Protein AF-X8CTC4-F1 (afdb_monomer_lite)

InterPro domains:
  IPR036615 Mur ligase, C-terminal domain superfamily [G3DSA:3.90.190.20] (2-68)
  IPR036615 Mur ligase, C-terminal domain superfamily [SSF53244] (19-61)

Organism: NCBI:txid1299331

Structure (mmCIF, N/CA/C/O backbone):
data_AF-X8CTC4-F1
#
_entry.id   AF-X8CTC4-F1
#
loop_
_atom_site.group_PDB
_atom_site.id
_atom_site.type_symbol
_atom_site.label_atom_id
_atom_site.label_alt_id
_atom_site.label_comp_id
_atom_site.label_asym_id
_atom_site.label_entity_id
_atom_site.label_seq_id
_atom_site.pdbx_PDB_ins_code
_atom_site.Cartn_x
_atom_site.Cartn_y
_atom_site.Cartn_z
_atom_site.occupancy
_atom_site.B_iso_or_equiv
_atom_site.auth_seq_id
_atom_site.auth_comp_id
_atom_site.auth_asym_id
_atom_site.auth_atom_id
_atom_site.pdbx_PDB_model_num
ATOM 1 N N . MET A 1 1 ? 11.201 -6.206 -15.121 1.00 62.97 1 MET A N 1
ATOM 2 C CA . MET A 1 1 ? 10.867 -6.501 -13.710 1.00 62.97 1 MET A CA 1
ATOM 3 C C . MET A 1 1 ? 11.754 -5.613 -12.840 1.00 62.97 1 MET A C 1
ATOM 5 O O . MET A 1 1 ? 12.943 -5.555 -13.123 1.00 62.97 1 MET A O 1
ATOM 9 N N . SER A 1 2 ? 11.197 -4.818 -11.919 1.00 83.81 2 SER A N 1
ATOM 10 C CA . SER A 1 2 ? 11.966 -3.778 -11.205 1.00 83.81 2 SER A CA 1
ATOM 11 C C . SER A 1 2 ? 12.803 -4.353 -10.054 1.00 83.81 2 SER A C 1
ATOM 13 O O . SER A 1 2 ? 12.465 -5.401 -9.505 1.00 83.81 2 SER A O 1
ATOM 15 N N . ALA A 1 3 ? 13.866 -3.643 -9.652 1.00 86.56 3 ALA A N 1
ATOM 16 C CA . ALA A 1 3 ? 14.692 -4.023 -8.501 1.00 86.56 3 ALA A CA 1
ATOM 17 C C . ALA A 1 3 ? 13.876 -4.120 -7.197 1.00 86.56 3 ALA A C 1
ATOM 19 O O . ALA A 1 3 ? 14.095 -5.028 -6.403 1.00 86.56 3 ALA A O 1
ATOM 20 N N . MET A 1 4 ? 12.886 -3.235 -7.013 1.00 85.25 4 MET A N 1
ATOM 21 C CA . MET A 1 4 ? 11.973 -3.293 -5.864 1.00 85.25 4 MET A CA 1
ATOM 22 C C . MET A 1 4 ? 11.138 -4.573 -5.854 1.00 85.25 4 MET A C 1
ATOM 24 O O . MET A 1 4 ? 11.027 -5.209 -4.812 1.00 85.25 4 MET A O 1
ATOM 28 N N . HIS A 1 5 ? 10.579 -4.977 -7.000 1.00 87.00 5 HIS A N 1
ATOM 29 C CA . HIS A 1 5 ? 9.809 -6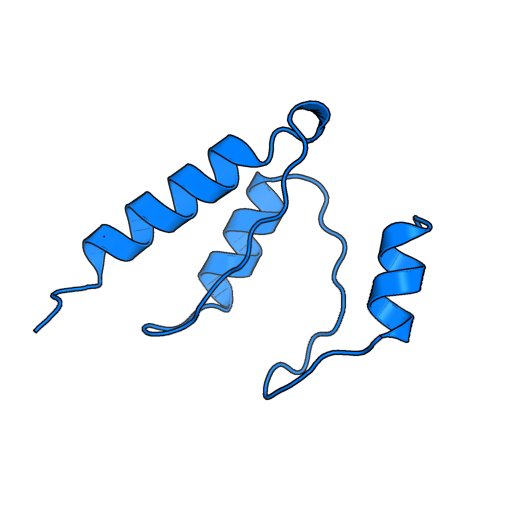.217 -7.062 1.00 87.00 5 HIS A CA 1
ATOM 30 C C . HIS A 1 5 ? 10.688 -7.436 -6.780 1.00 87.00 5 HIS A C 1
ATOM 32 O O . HIS A 1 5 ? 10.287 -8.313 -6.028 1.00 87.00 5 HIS A O 1
ATOM 38 N N . HIS A 1 6 ? 11.900 -7.468 -7.340 1.00 88.50 6 HIS A N 1
ATOM 39 C CA . HIS A 1 6 ? 12.831 -8.566 -7.100 1.00 88.50 6 HIS A CA 1
ATOM 40 C C . HIS A 1 6 ? 13.205 -8.683 -5.616 1.00 88.50 6 HIS A C 1
ATOM 42 O O . HIS A 1 6 ? 13.161 -9.777 -5.066 1.00 88.50 6 HIS A O 1
ATOM 48 N N . GLY A 1 7 ? 13.498 -7.559 -4.951 1.00 88.50 7 GLY A N 1
ATOM 49 C CA . GLY A 1 7 ? 13.732 -7.540 -3.505 1.00 88.50 7 GLY A CA 1
ATOM 50 C C . GLY A 1 7 ? 12.519 -8.042 -2.717 1.00 88.50 7 GLY A C 1
ATOM 51 O O . GLY A 1 7 ? 12.659 -8.936 -1.894 1.00 88.50 7 GLY A O 1
ATOM 52 N N . ALA A 1 8 ? 11.318 -7.550 -3.032 1.00 86.06 8 ALA A N 1
ATOM 53 C CA . ALA A 1 8 ? 10.087 -7.971 -2.359 1.00 86.06 8 ALA A CA 1
ATOM 54 C C . ALA A 1 8 ? 9.785 -9.473 -2.522 1.00 86.06 8 ALA A C 1
ATOM 56 O O . ALA A 1 8 ? 9.292 -10.099 -1.590 1.00 86.06 8 ALA A O 1
ATOM 57 N N . VAL A 1 9 ? 10.092 -10.065 -3.683 1.00 87.44 9 VAL A N 1
ATOM 58 C CA . VAL A 1 9 ? 9.964 -11.519 -3.893 1.00 87.44 9 VAL A CA 1
ATOM 59 C C . VAL A 1 9 ? 10.943 -12.295 -3.011 1.00 87.44 9 VAL A C 1
ATOM 61 O O . VAL A 1 9 ? 10.562 -13.323 -2.458 1.00 87.44 9 VAL A O 1
ATOM 64 N N . MET A 1 10 ? 12.184 -11.818 -2.865 1.00 87.81 10 MET A N 1
ATOM 65 C CA . MET A 1 10 ? 13.208 -12.504 -2.068 1.00 87.81 10 MET A CA 1
ATOM 66 C C . MET A 1 10 ? 12.911 -12.504 -0.565 1.00 87.81 10 MET A C 1
ATOM 68 O O . MET A 1 10 ? 13.264 -13.470 0.104 1.00 87.81 10 MET A O 1
ATOM 72 N N . GLU A 1 11 ? 12.243 -11.472 -0.046 1.00 85.62 11 GLU A N 1
ATOM 73 C CA . GLU A 1 11 ? 11.823 -11.425 1.364 1.00 85.62 11 GLU A CA 1
ATOM 74 C C . GLU A 1 11 ? 10.667 -12.396 1.684 1.00 85.62 11 GLU A C 1
ATOM 76 O O . GLU A 1 11 ? 10.457 -12.752 2.844 1.00 85.62 11 GLU A O 1
ATOM 81 N N . GLY A 1 12 ? 9.931 -12.852 0.660 1.00 75.88 12 GLY A N 1
ATOM 82 C CA . GLY A 1 12 ? 8.775 -13.739 0.804 1.00 75.88 12 GLY A CA 1
ATOM 83 C C . GLY A 1 12 ? 7.534 -13.055 1.400 1.00 75.88 12 GLY A C 1
ATOM 84 O O . GLY A 1 12 ? 7.584 -11.926 1.888 1.00 75.88 12 GLY A O 1
ATOM 85 N N . SER A 1 13 ? 6.378 -13.728 1.343 1.00 74.44 13 SER A N 1
ATOM 86 C CA . SER A 1 13 ? 5.179 -13.304 2.081 1.00 74.44 13 SER A CA 1
ATOM 87 C C . SER A 1 13 ? 5.176 -13.890 3.490 1.00 74.44 13 SER A C 1
ATOM 89 O O . SER A 1 13 ? 5.563 -15.034 3.717 1.00 74.44 13 SER A O 1
ATOM 91 N N . TRP A 1 14 ? 4.705 -13.093 4.446 1.00 63.88 14 TRP A N 1
ATOM 92 C CA . TRP A 1 14 ? 4.491 -13.518 5.823 1.00 63.88 14 TRP A CA 1
ATOM 93 C C . TRP A 1 14 ? 2.978 -13.709 6.020 1.00 63.88 14 TRP A C 1
ATOM 95 O O . TRP A 1 14 ? 2.233 -12.735 5.974 1.00 63.88 14 TRP A O 1
ATOM 105 N N . GLY A 1 15 ? 2.511 -14.947 6.231 1.00 61.44 15 GLY A N 1
ATOM 106 C CA . GLY A 1 15 ? 1.107 -15.247 6.568 1.00 61.44 15 GLY A CA 1
ATOM 107 C C . GLY A 1 15 ? 0.229 -15.829 5.444 1.00 61.44 15 GLY A C 1
ATOM 108 O O . GLY A 1 15 ? 0.709 -16.163 4.369 1.00 61.44 15 GLY A O 1
ATOM 109 N N . SER A 1 16 ? -1.070 -15.972 5.751 1.00 52.97 16 SER A N 1
ATOM 110 C CA . SER A 1 16 ? -2.132 -16.760 5.075 1.00 52.97 16 SER A CA 1
ATOM 111 C C . SER A 1 16 ? -2.437 -16.448 3.597 1.00 52.97 16 SER A C 1
ATOM 113 O O . SER A 1 16 ? -3.342 -17.065 3.035 1.00 52.97 16 SER A O 1
ATOM 115 N N . ALA A 1 17 ? -1.760 -15.494 2.962 1.00 58.81 17 ALA A N 1
ATOM 116 C CA . ALA A 1 17 ? -2.025 -15.169 1.565 1.00 58.81 17 ALA A CA 1
ATOM 117 C C . ALA A 1 17 ? -1.138 -16.013 0.640 1.00 58.81 17 ALA A C 1
ATOM 119 O O . ALA A 1 17 ? 0.089 -15.912 0.682 1.00 58.81 17 ALA A O 1
ATOM 120 N N . ASP A 1 18 ? -1.765 -16.776 -0.260 1.00 64.62 18 ASP A N 1
ATOM 121 C CA . ASP A 1 18 ? -1.098 -17.577 -1.304 1.00 64.62 18 ASP A CA 1
ATOM 122 C C . ASP A 1 18 ? -0.272 -16.727 -2.296 1.00 64.62 18 ASP A C 1
ATOM 124 O O . ASP A 1 18 ? 0.477 -17.249 -3.124 1.00 64.62 18 ASP A O 1
ATOM 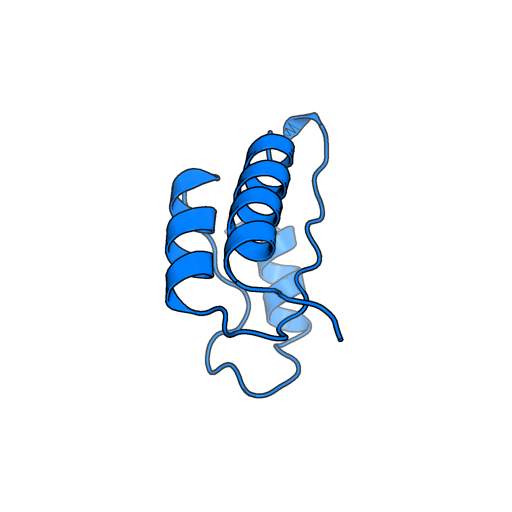128 N N . LYS A 1 19 ? -0.416 -15.396 -2.242 1.00 67.94 19 LYS A N 1
ATOM 129 C CA . LYS A 1 19 ? 0.199 -14.435 -3.160 1.00 67.94 19 LYS A CA 1
ATOM 130 C C . LYS A 1 19 ? 1.330 -13.676 -2.458 1.00 67.94 19 LYS A C 1
ATOM 132 O O . LYS A 1 19 ? 1.110 -12.982 -1.471 1.00 67.94 19 LYS A O 1
ATOM 137 N N . GLY A 1 20 ? 2.541 -13.804 -3.006 1.00 81.75 20 GLY A N 1
ATOM 138 C CA . GLY A 1 20 ? 3.718 -13.004 -2.647 1.00 81.75 20 GLY A CA 1
ATOM 139 C C . GLY A 1 20 ? 3.670 -11.587 -3.230 1.00 81.75 20 GLY A C 1
ATOM 140 O O . GLY A 1 20 ? 2.609 -10.984 -3.366 1.00 81.75 20 GLY A O 1
ATOM 141 N N . ALA A 1 21 ? 4.819 -11.035 -3.622 1.00 87.56 21 ALA A N 1
ATOM 142 C CA . ALA A 1 21 ? 4.853 -9.732 -4.284 1.00 87.56 21 ALA A CA 1
ATOM 143 C C . ALA A 1 21 ? 4.126 -9.770 -5.645 1.00 87.56 21 ALA A C 1
ATOM 145 O O . ALA A 1 21 ? 4.423 -10.609 -6.495 1.00 87.56 21 ALA A O 1
ATOM 146 N N . VAL A 1 22 ? 3.221 -8.817 -5.886 1.00 89.12 22 VAL A N 1
ATOM 147 C CA . VAL A 1 22 ? 2.462 -8.684 -7.142 1.00 89.12 22 VAL A CA 1
ATOM 148 C C . VAL A 1 22 ? 2.772 -7.331 -7.783 1.00 89.12 22 VAL A C 1
ATOM 150 O O . VAL A 1 22 ? 2.716 -6.301 -7.117 1.00 89.12 22 VAL A O 1
ATOM 153 N N . ASN A 1 23 ? 3.104 -7.319 -9.080 1.00 90.25 23 ASN A N 1
ATOM 154 C CA . ASN A 1 23 ? 3.139 -6.075 -9.856 1.00 90.25 23 ASN A CA 1
ATOM 155 C C . ASN A 1 23 ? 1.757 -5.801 -10.442 1.00 90.25 23 ASN A C 1
ATOM 157 O O . ASN A 1 23 ? 1.134 -6.698 -11.009 1.00 90.25 23 ASN A O 1
ATOM 161 N N . VAL A 1 24 ? 1.334 -4.546 -10.381 1.00 90.12 24 VAL A N 1
ATOM 162 C CA . VAL A 1 24 ? 0.106 -4.046 -11.003 1.00 90.12 24 VAL A CA 1
ATOM 163 C C . VAL A 1 24 ? 0.443 -2.868 -11.911 1.00 90.12 24 VAL A C 1
ATOM 165 O O . VAL A 1 24 ? 1.504 -2.259 -11.768 1.00 90.12 24 VAL A O 1
ATOM 168 N N . ALA A 1 25 ? -0.432 -2.587 -12.876 1.00 90.56 25 ALA A N 1
ATOM 169 C CA . ALA A 1 25 ? -0.182 -1.563 -13.888 1.00 90.56 25 ALA A CA 1
ATOM 170 C C . ALA A 1 25 ? -0.176 -0.141 -13.299 1.00 90.56 25 ALA A C 1
ATOM 172 O O . ALA A 1 25 ? 0.670 0.670 -13.669 1.00 90.56 25 ALA A O 1
ATOM 173 N N . ASP A 1 26 ? -1.098 0.143 -12.376 1.00 88.69 26 ASP A N 1
ATOM 174 C CA . ASP A 1 26 ? -1.312 1.459 -11.775 1.00 88.69 26 ASP A CA 1
ATOM 175 C C . ASP A 1 26 ? -2.060 1.362 -10.426 1.00 88.69 26 ASP A C 1
ATOM 177 O O . ASP A 1 26 ? -2.289 0.272 -9.888 1.00 88.69 26 ASP A O 1
ATOM 181 N N . GLY A 1 27 ? -2.417 2.520 -9.859 1.00 88.62 27 GLY A N 1
ATOM 182 C CA . GLY A 1 27 ? -3.146 2.619 -8.593 1.00 88.62 27 GLY A CA 1
ATOM 183 C C . GLY A 1 27 ? -4.577 2.074 -8.648 1.00 88.62 27 GLY A C 1
ATOM 184 O O . GLY A 1 27 ? -5.039 1.521 -7.654 1.00 88.62 27 GLY A O 1
ATOM 185 N N . GLU A 1 28 ? -5.260 2.153 -9.790 1.00 91.12 28 GLU A N 1
ATOM 186 C CA . GLU A 1 28 ? -6.616 1.607 -9.941 1.00 91.12 28 GLU A CA 1
ATOM 187 C C . GLU A 1 28 ? -6.586 0.076 -9.953 1.00 91.12 28 GLU A C 1
ATOM 189 O O . GLU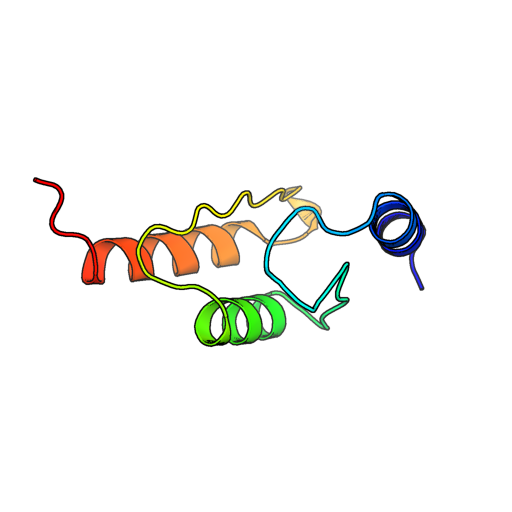 A 1 28 ? -7.363 -0.578 -9.252 1.00 91.12 28 GLU A O 1
ATOM 194 N N . ALA A 1 29 ? -5.623 -0.513 -10.667 1.00 93.38 29 ALA A N 1
ATOM 195 C CA . ALA A 1 29 ? -5.381 -1.951 -10.634 1.00 93.38 29 ALA A CA 1
ATOM 196 C C . ALA A 1 29 ? -4.997 -2.432 -9.221 1.00 93.38 29 ALA A C 1
ATOM 198 O O . ALA A 1 29 ? -5.447 -3.497 -8.791 1.00 93.38 29 ALA A O 1
ATOM 199 N N . ALA A 1 30 ? -4.215 -1.640 -8.477 1.00 91.62 30 ALA A N 1
ATOM 200 C CA . ALA A 1 30 ? -3.910 -1.918 -7.072 1.00 91.62 30 ALA A CA 1
ATOM 201 C C . ALA A 1 30 ? -5.176 -1.908 -6.200 1.00 91.62 30 ALA A C 1
ATOM 203 O O . ALA A 1 30 ? -5.386 -2.826 -5.406 1.00 91.62 30 ALA A O 1
ATOM 204 N N . LEU A 1 31 ? -6.034 -0.896 -6.360 1.00 91.88 31 LEU A N 1
ATOM 205 C CA . LEU A 1 31 ? -7.276 -0.766 -5.599 1.00 91.88 31 LEU A CA 1
ATOM 206 C C . LEU A 1 31 ? -8.234 -1.927 -5.874 1.00 91.88 31 LEU A C 1
ATOM 208 O O . LEU A 1 31 ? -8.814 -2.475 -4.937 1.00 91.88 31 LEU A O 1
ATOM 212 N N . ALA A 1 32 ? -8.387 -2.318 -7.141 1.00 93.81 32 ALA A N 1
ATOM 213 C CA . ALA A 1 32 ? -9.235 -3.437 -7.535 1.00 93.81 32 ALA A CA 1
ATOM 214 C C . ALA A 1 32 ? -8.759 -4.759 -6.915 1.00 93.81 32 ALA A C 1
ATOM 216 O O . ALA A 1 32 ? -9.574 -5.504 -6.371 1.00 93.81 32 ALA A O 1
ATOM 217 N N . LEU A 1 33 ? -7.446 -5.015 -6.939 1.00 92.75 33 LEU A N 1
ATOM 218 C CA . LEU A 1 33 ? -6.853 -6.183 -6.289 1.00 92.75 33 LEU A CA 1
ATOM 219 C C . LEU A 1 33 ? -7.118 -6.169 -4.779 1.00 92.75 33 LEU A C 1
ATOM 221 O O . LEU A 1 33 ? -7.633 -7.141 -4.239 1.00 92.75 33 LEU A O 1
ATOM 225 N N . LEU A 1 34 ? -6.818 -5.060 -4.099 1.00 91.94 34 LEU A N 1
ATOM 226 C CA . LEU A 1 34 ? -6.990 -4.955 -2.648 1.00 91.94 34 LEU A CA 1
ATOM 227 C C . LEU A 1 34 ? -8.453 -5.127 -2.224 1.00 91.94 34 LEU A C 1
ATOM 229 O O . LEU A 1 34 ? -8.722 -5.801 -1.237 1.00 91.94 34 LEU A O 1
ATOM 233 N N . ARG A 1 35 ? -9.414 -4.594 -2.985 1.00 91.38 35 ARG A N 1
ATOM 234 C CA . ARG A 1 35 ? -10.849 -4.792 -2.712 1.00 91.38 35 ARG A CA 1
ATOM 235 C C . ARG A 1 35 ? -11.302 -6.246 -2.834 1.00 91.38 35 ARG A C 1
ATOM 237 O O . ARG A 1 35 ? -12.260 -6.622 -2.171 1.00 91.38 35 ARG A O 1
ATOM 244 N N . ALA A 1 36 ? -10.664 -7.028 -3.700 1.00 92.12 36 ALA A N 1
ATOM 245 C CA . ALA A 1 36 ? -10.999 -8.437 -3.875 1.00 92.12 36 ALA A CA 1
ATOM 246 C C . ALA A 1 36 ? -10.427 -9.321 -2.756 1.00 92.12 36 ALA A C 1
ATOM 248 O O . ALA A 1 36 ? -10.992 -10.371 -2.466 1.00 92.12 36 ALA A O 1
ATOM 249 N N . GLU A 1 37 ? -9.313 -8.909 -2.148 1.00 90.12 37 GLU A N 1
ATOM 250 C CA . GLU A 1 37 ? -8.552 -9.743 -1.212 1.00 90.12 37 GLU A CA 1
ATOM 251 C C . GLU A 1 37 ? -8.800 -9.374 0.259 1.00 90.12 37 GLU A C 1
ATOM 253 O O . GLU A 1 37 ? -8.878 -10.265 1.103 1.00 90.12 37 GLU A O 1
ATOM 258 N N . LEU A 1 38 ? -8.942 -8.082 0.577 1.00 89.38 38 LEU A N 1
ATOM 259 C CA . LEU A 1 38 ? -9.034 -7.616 1.963 1.00 89.38 38 LEU A CA 1
ATOM 260 C C . LEU A 1 38 ? -10.339 -8.035 2.641 1.00 89.38 38 LEU A C 1
ATOM 262 O O . LEU A 1 38 ? -11.429 -7.919 2.076 1.00 89.38 38 LEU A O 1
ATOM 266 N N . GLN A 1 39 ? -10.219 -8.435 3.900 1.00 88.06 39 GLN A N 1
ATOM 267 C CA . GLN A 1 39 ? -11.318 -8.760 4.797 1.00 88.06 39 GLN A CA 1
ATOM 268 C C . GLN A 1 39 ? -11.428 -7.744 5.945 1.00 88.06 39 GLN A C 1
ATOM 270 O O . GLN A 1 39 ? -10.473 -7.025 6.260 1.00 88.06 39 GLN A O 1
ATOM 275 N N . PRO A 1 40 ? -12.596 -7.658 6.609 1.00 87.81 40 PRO A N 1
ATOM 276 C CA . PRO A 1 40 ? -12.740 -6.838 7.805 1.00 87.81 40 PRO A CA 1
ATOM 277 C C . PRO A 1 40 ? -11.710 -7.211 8.881 1.00 87.81 40 PRO A C 1
ATOM 279 O O . PRO A 1 40 ? -11.607 -8.369 9.276 1.00 87.81 40 PRO A O 1
ATOM 282 N N . GLY A 1 41 ? -10.985 -6.211 9.387 1.00 86.94 41 GLY A N 1
ATOM 283 C CA . GLY A 1 41 ? -9.934 -6.390 10.395 1.00 86.94 41 GLY A CA 1
ATOM 284 C C . GLY A 1 41 ? -8.513 -6.458 9.832 1.00 86.94 41 GLY A C 1
ATOM 285 O O . GLY A 1 41 ? -7.566 -6.336 10.610 1.00 86.94 41 GLY A O 1
ATOM 286 N N . ASP A 1 42 ? -8.350 -6.572 8.512 1.00 89.31 42 ASP A N 1
ATOM 287 C CA . ASP A 1 42 ? -7.034 -6.516 7.877 1.00 89.31 42 ASP A CA 1
ATOM 288 C C . ASP A 1 42 ? -6.379 -5.138 8.038 1.00 89.31 42 ASP A C 1
ATOM 290 O O . ASP A 1 42 ? -7.031 -4.089 8.034 1.00 89.31 42 ASP A O 1
ATOM 294 N N . VAL A 1 43 ? -5.048 -5.141 8.141 1.00 88.06 43 VAL A N 1
ATOM 295 C CA . VAL A 1 43 ? -4.232 -3.928 8.247 1.00 88.06 43 VAL A CA 1
ATOM 296 C C . VAL A 1 43 ? -3.380 -3.782 6.995 1.00 88.06 43 VAL A C 1
ATOM 298 O O . VAL A 1 43 ? -2.569 -4.648 6.676 1.00 88.06 43 VAL A O 1
ATOM 301 N N . VAL A 1 44 ? -3.529 -2.648 6.308 1.00 89.00 44 VAL A N 1
ATOM 302 C CA . VAL A 1 44 ? -2.778 -2.330 5.087 1.00 89.00 44 VAL A CA 1
ATOM 303 C C . VAL A 1 44 ? -1.771 -1.222 5.364 1.00 89.00 44 VAL A C 1
ATOM 305 O O . VAL A 1 44 ? -2.142 -0.113 5.747 1.00 89.00 44 VAL A O 1
ATOM 308 N N . LEU A 1 45 ? -0.490 -1.496 5.107 1.00 88.81 45 LEU A N 1
ATOM 309 C CA . LEU A 1 45 ? 0.558 -0.478 5.091 1.00 88.81 45 LEU A CA 1
ATOM 310 C C . LEU A 1 45 ? 0.773 0.017 3.657 1.00 88.81 45 LEU A C 1
ATOM 312 O O . LEU A 1 45 ? 1.352 -0.685 2.830 1.00 88.81 45 LEU A O 1
ATOM 316 N N . VAL A 1 46 ? 0.357 1.250 3.367 1.00 87.81 46 VAL A N 1
ATOM 317 C CA . VAL A 1 46 ? 0.646 1.898 2.081 1.00 87.81 46 VAL A CA 1
ATOM 318 C C . VAL A 1 46 ? 1.921 2.721 2.207 1.00 87.81 46 VAL A C 1
ATOM 320 O O . VAL A 1 46 ? 1.977 3.697 2.953 1.00 87.81 46 VAL A O 1
ATOM 323 N N . LYS A 1 47 ? 2.951 2.359 1.439 1.00 83.00 47 LYS A N 1
ATOM 324 C CA . LYS A 1 47 ? 4.144 3.193 1.273 1.00 83.00 47 LYS A CA 1
ATOM 325 C C . LYS A 1 47 ? 4.081 3.911 -0.070 1.00 83.00 47 LYS A C 1
ATOM 327 O O . LYS A 1 47 ? 4.321 3.313 -1.113 1.00 83.00 47 LYS A O 1
ATOM 332 N N . ALA A 1 48 ? 3.816 5.210 -0.023 1.00 70.19 48 ALA A N 1
ATOM 333 C CA . ALA A 1 48 ? 3.845 6.094 -1.178 1.00 70.19 48 ALA A CA 1
ATOM 334 C C . ALA A 1 48 ? 5.032 7.057 -1.069 1.00 70.19 48 ALA A C 1
ATOM 336 O O . ALA A 1 48 ? 5.282 7.629 -0.009 1.00 70.19 48 ALA A O 1
ATOM 337 N N . SER A 1 49 ? 5.751 7.274 -2.165 1.00 67.31 49 SER A N 1
ATOM 338 C CA . SER A 1 49 ? 6.463 8.537 -2.365 1.00 67.31 49 SER A CA 1
ATOM 339 C C . SER A 1 49 ? 5.560 9.461 -3.184 1.00 67.31 49 SER A C 1
ATOM 341 O O . SER A 1 49 ? 4.772 8.981 -4.000 1.00 67.31 49 SER A O 1
ATOM 343 N N . ASN A 1 50 ? 5.666 10.781 -2.995 1.00 66.69 50 AS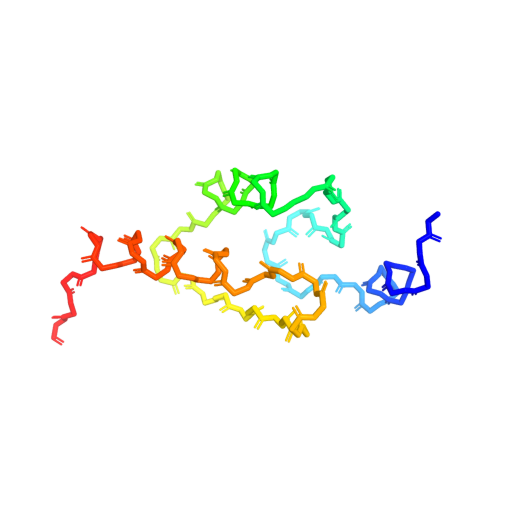N A N 1
ATOM 344 C CA . ASN A 1 50 ? 4.815 11.753 -3.702 1.00 66.69 50 ASN A CA 1
ATOM 345 C C . ASN A 1 50 ? 4.843 11.577 -5.232 1.00 66.69 50 ASN A C 1
ATOM 347 O O . ASN A 1 50 ? 3.832 11.785 -5.892 1.00 66.69 50 ASN A O 1
ATOM 351 N N . ALA A 1 51 ? 5.973 11.136 -5.792 1.00 70.44 51 ALA A N 1
ATOM 352 C CA . ALA A 1 51 ? 6.124 10.894 -7.225 1.00 70.44 51 ALA A CA 1
ATOM 353 C C . ALA A 1 51 ? 5.324 9.683 -7.747 1.00 70.44 51 ALA A C 1
ATOM 355 O O . ALA A 1 51 ? 5.047 9.615 -8.939 1.00 70.44 51 ALA A O 1
ATOM 356 N N . ALA A 1 52 ? 4.956 8.730 -6.884 1.00 72.19 52 ALA A N 1
ATOM 357 C CA . ALA A 1 52 ? 4.251 7.510 -7.279 1.00 72.19 52 ALA A CA 1
ATOM 358 C C . ALA A 1 52 ? 2.717 7.653 -7.281 1.00 72.19 52 ALA A C 1
ATOM 360 O O . ALA A 1 52 ? 2.027 6.720 -7.678 1.00 72.19 52 ALA A O 1
ATOM 361 N N . GLY A 1 53 ? 2.164 8.779 -6.809 1.00 74.50 53 GLY A N 1
ATOM 362 C CA . GLY A 1 53 ? 0.720 9.052 -6.879 1.00 74.50 53 GLY A CA 1
ATOM 363 C C . GLY A 1 53 ? -0.175 8.160 -6.005 1.00 74.50 53 GLY A C 1
ATOM 364 O O . GLY A 1 53 ? -1.395 8.236 -6.100 1.00 74.50 53 GLY A O 1
ATOM 365 N N . LEU A 1 54 ? 0.397 7.343 -5.115 1.00 81.94 54 LEU A N 1
ATOM 366 C CA . LEU A 1 54 ? -0.344 6.377 -4.288 1.00 81.94 54 LEU A CA 1
ATOM 367 C C . LEU A 1 54 ? -1.117 7.002 -3.106 1.00 81.94 54 LEU A C 1
ATOM 369 O O . LEU A 1 54 ? -1.773 6.278 -2.363 1.00 81.94 54 LEU A O 1
ATOM 373 N N . GLY A 1 55 ? -1.079 8.328 -2.929 1.00 86.00 55 GLY A N 1
ATOM 374 C CA . GLY A 1 55 ? -1.894 9.019 -1.919 1.00 86.00 55 GLY A CA 1
ATOM 375 C C . GLY A 1 55 ? -3.395 8.822 -2.153 1.00 86.00 55 GLY A C 1
ATOM 376 O O . GLY A 1 55 ? -4.111 8.422 -1.242 1.00 86.00 55 GLY A O 1
ATOM 377 N N . ALA A 1 56 ? -3.842 8.960 -3.405 1.00 87.38 56 ALA A N 1
ATOM 378 C CA . ALA A 1 56 ? -5.241 8.740 -3.774 1.00 87.38 56 ALA A CA 1
ATOM 379 C C . ALA A 1 56 ? -5.704 7.293 -3.513 1.00 87.38 56 ALA A C 1
ATOM 381 O O . ALA A 1 56 ? -6.846 7.067 -3.120 1.00 87.38 56 ALA A O 1
ATOM 382 N N . LEU A 1 57 ? -4.807 6.310 -3.677 1.00 88.38 57 LEU A N 1
ATOM 383 C CA . L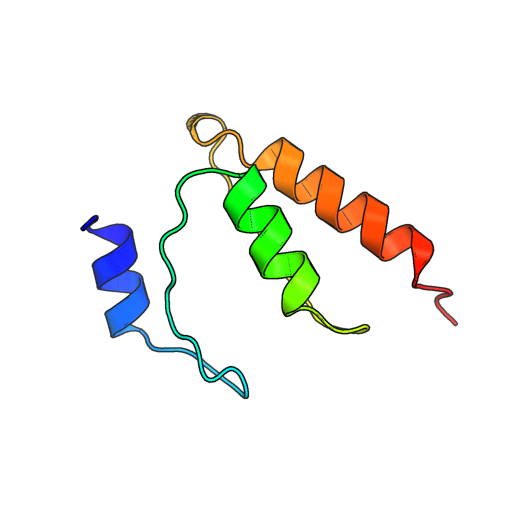EU A 1 57 ? -5.090 4.915 -3.331 1.00 88.38 57 LEU A CA 1
ATOM 384 C C . LEU A 1 57 ? -5.342 4.762 -1.826 1.00 88.38 57 LEU A C 1
ATOM 386 O O . LEU A 1 57 ? -6.299 4.100 -1.427 1.00 88.38 57 LEU A O 1
ATOM 390 N N . ALA A 1 58 ? -4.494 5.371 -0.993 1.00 88.75 58 ALA A N 1
ATOM 391 C CA . ALA A 1 58 ? -4.658 5.327 0.457 1.00 88.75 58 ALA A CA 1
ATOM 392 C C . ALA A 1 58 ? -5.987 5.968 0.889 1.00 88.75 58 ALA A C 1
ATOM 394 O O . ALA A 1 58 ? -6.732 5.358 1.658 1.00 88.75 58 ALA A O 1
ATOM 395 N N . ASP A 1 59 ? -6.329 7.134 0.334 1.00 89.94 59 ASP A N 1
ATOM 396 C CA . ASP A 1 59 ? -7.596 7.819 0.617 1.00 89.94 59 ASP A CA 1
ATOM 397 C C . ASP A 1 59 ? -8.809 6.948 0.246 1.00 89.94 59 ASP A C 1
ATOM 399 O O . ASP A 1 59 ? -9.764 6.823 1.023 1.00 89.94 59 ASP A O 1
ATOM 403 N N . ALA A 1 60 ? -8.754 6.276 -0.909 1.00 90.19 60 ALA A N 1
ATOM 404 C CA . ALA A 1 60 ? -9.809 5.372 -1.358 1.00 90.19 60 ALA A CA 1
ATOM 405 C C . ALA A 1 60 ? -9.994 4.169 -0.415 1.00 90.19 60 ALA A C 1
ATOM 407 O O . ALA A 1 60 ? -11.132 3.795 -0.123 1.00 90.19 60 ALA A O 1
ATOM 408 N N . LEU A 1 61 ? -8.906 3.578 0.090 1.00 89.12 61 LEU A N 1
ATOM 409 C CA . LEU A 1 61 ? -8.967 2.464 1.047 1.00 89.12 61 LEU A CA 1
ATOM 410 C C . LEU A 1 61 ? -9.571 2.904 2.390 1.00 89.12 61 LEU A C 1
ATOM 412 O O . LEU A 1 61 ? -10.432 2.212 2.938 1.00 89.12 61 LEU A O 1
ATOM 416 N N . VAL A 1 62 ? -9.189 4.081 2.893 1.00 88.94 62 VAL A N 1
ATOM 417 C CA . VAL A 1 62 ? -9.725 4.637 4.149 1.00 88.94 62 VAL A CA 1
ATOM 418 C C . VAL A 1 62 ? -11.223 4.938 4.036 1.00 88.94 62 VAL A C 1
ATOM 420 O O . VAL A 1 62 ? -11.989 4.601 4.941 1.00 88.94 62 VAL A O 1
ATOM 423 N N . SER A 1 63 ? -11.664 5.512 2.912 1.00 86.31 63 SER A N 1
ATOM 424 C CA . SER A 1 63 ? -13.082 5.794 2.646 1.00 86.31 63 SER A CA 1
ATOM 425 C C . SER A 1 63 ? -13.952 4.528 2.567 1.00 86.31 63 SER A C 1
ATOM 427 O O . SER A 1 63 ? -15.155 4.582 2.828 1.00 86.31 63 SER A O 1
ATOM 429 N N . GLN A 1 64 ? -13.374 3.376 2.219 1.00 76.56 64 GLN A N 1
ATOM 430 C CA . GLN A 1 64 ? -14.068 2.084 2.275 1.00 76.56 64 GLN A CA 1
ATOM 431 C C . GLN A 1 64 ? -14.117 1.534 3.707 1.00 76.56 64 GLN A C 1
ATOM 433 O O . GLN A 1 64 ? -15.173 1.089 4.155 1.00 76.56 64 GLN A O 1
ATOM 438 N N . GLY A 1 65 ? -13.011 1.618 4.455 1.00 66.75 65 GLY A N 1
ATOM 439 C CA . GLY A 1 65 ? -12.942 1.142 5.842 1.00 66.75 65 GLY A CA 1
ATOM 440 C C . GLY A 1 65 ? -13.926 1.848 6.784 1.00 66.75 65 GLY A C 1
ATOM 441 O O . GLY A 1 65 ? -14.487 1.219 7.681 1.00 66.75 65 GLY A O 1
ATOM 442 N N . SER A 1 66 ? -14.213 3.131 6.546 1.00 61.31 66 SER A N 1
ATOM 443 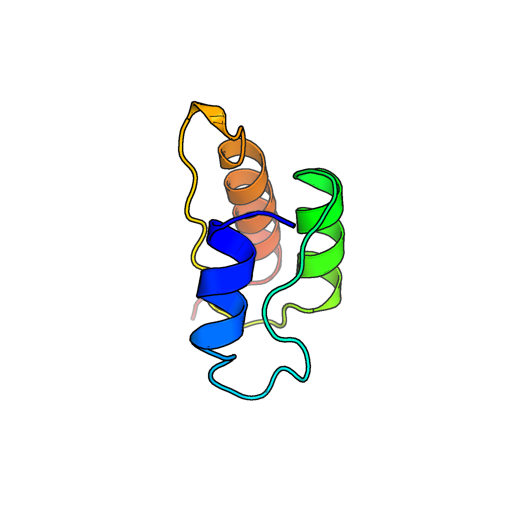C CA . SER A 1 66 ? -15.208 3.887 7.319 1.00 61.31 66 SER A CA 1
ATOM 444 C C . SER A 1 66 ? -16.659 3.449 7.079 1.00 61.31 66 SER A C 1
ATOM 446 O O . SER A 1 66 ? -17.516 3.752 7.906 1.00 61.31 66 SER A O 1
ATOM 448 N N . GLN A 1 67 ? -16.946 2.710 6.002 1.00 59.22 67 GLN A N 1
ATOM 449 C CA . GLN A 1 67 ? -18.287 2.188 5.704 1.00 59.22 67 GLN A CA 1
ATOM 450 C C . GLN A 1 67 ? -18.564 0.822 6.359 1.00 59.22 67 GLN A C 1
ATOM 452 O O . GLN A 1 67 ? -19.725 0.452 6.505 1.00 59.22 67 GLN A O 1
ATOM 457 N N . GLY A 1 68 ? -17.523 0.084 6.771 1.00 56.62 68 GLY A N 1
ATOM 458 C CA . GLY A 1 68 ? -17.641 -1.270 7.339 1.00 56.62 68 GLY A CA 1
ATOM 459 C C . GLY A 1 68 ? -17.309 -1.399 8.831 1.00 56.62 68 GLY A C 1
ATOM 460 O O . GLY A 1 68 ? -17.516 -2.465 9.405 1.00 56.62 68 GLY A O 1
ATOM 461 N N . GLY A 1 69 ? -16.790 -0.347 9.472 1.00 51.78 69 GLY A N 1
ATOM 462 C CA . GLY A 1 69 ? -16.291 -0.405 10.847 1.00 51.78 69 GLY A CA 1
ATOM 463 C C . GLY A 1 69 ? -17.101 0.434 11.832 1.00 51.78 69 GLY A C 1
ATOM 464 O O . GLY A 1 69 ? -16.724 1.567 12.126 1.00 51.78 69 GLY A O 1
ATOM 465 N N . ALA A 1 70 ? -18.151 -0.138 12.426 1.00 48.91 70 ALA A N 1
ATOM 466 C CA . ALA A 1 70 ? -18.541 0.286 13.768 1.00 48.91 70 ALA A CA 1
ATOM 467 C C . ALA A 1 70 ? -17.443 -0.211 14.723 1.00 48.91 70 ALA A C 1
ATOM 469 O O . ALA A 1 70 ? -17.320 -1.412 14.960 1.00 48.91 70 ALA A O 1
ATOM 470 N N . ARG A 1 71 ? -16.593 0.697 15.216 1.00 57.91 71 ARG A N 1
ATOM 471 C CA . ARG A 1 71 ? -15.714 0.372 16.346 1.00 57.91 71 ARG A CA 1
ATOM 472 C C . ARG A 1 71 ? -16.593 0.198 17.596 1.00 57.91 71 ARG A C 1
ATOM 474 O O . ARG A 1 71 ? -17.445 1.066 17.797 1.00 57.91 71 ARG A O 1
ATOM 481 N N . PRO A 1 72 ? -16.433 -0.872 18.397 1.00 55.78 72 PRO A N 1
ATOM 482 C CA . PRO A 1 72 ? -16.970 -0.888 19.755 1.00 55.78 72 PRO A CA 1
ATOM 483 C C . PRO A 1 72 ? -16.317 0.202 20.617 1.00 55.78 72 PRO A C 1
ATOM 485 O O . PRO A 1 72 ? -15.152 0.576 20.332 1.00 55.78 72 PRO A O 1
#

Radius of gyration: 13.52 Å; chains: 1; bounding box: 33×29×34 Å

pLDDT: mean 80.38, std 12.52, range [48.91, 93.81]

Sequence (72 aa):
MSAMHHGAVMEGSWGSADKGAVNVADGEAALALLRAELQPGDVVLVKASNAAGLGALADALVSQGSQGGARP

Foldseek 3Di:
DDPVQVVQVVVFDDDDDPDTRDDDDALVRVLVVCVVPDDPPDDDDDDDDPVRVCPVSVVVVVVVNVVPDPDD

Secondary structure (DSSP, 8-state):
--HHHHHHHHH---SS-S--S---SSHHHHHHHHHHH--TT--------GGGTTHHHHHHHHHHHHHH----